Protein AF-A0A1H5VSS4-F1 (afdb_monomer)

Organism: NCBI:txid488547

Solvent-accessible surface area (backbone atoms only — not comparable to full-atom values): 10536 Å² total; per-residue (Å²): 137,83,80,82,80,78,79,75,77,74,76,87,72,76,97,72,87,88,86,85,86,68,86,91,67,53,83,64,52,56,73,74,47,41,93,78,50,57,71,86,47,68,52,37,47,69,73,76,48,92,78,77,90,88,73,77,79,95,58,93,60,88,39,72,57,21,48,51,52,27,67,78,65,74,40,58,43,78,84,71,66,41,71,45,57,58,42,69,40,88,89,76,71,46,73,40,52,74,83,65,55,88,90,60,80,89,82,86,86,56,91,88,46,67,93,76,89,81,96,69,94,79,56,81,56,30,52,55,30,34,64,18,53,71,82,68,46,82,52,62,95,82,66,82,42,52,65,50,65,80,62,76,103

Structure (mmCIF, N/CA/C/O backbone):
data_AF-A0A1H5VSS4-F1
#
_entry.id   AF-A0A1H5VSS4-F1
#
loop_
_atom_site.group_PDB
_atom_site.id
_atom_site.type_symbol
_atom_site.label_atom_id
_atom_site.label_alt_id
_atom_site.label_comp_id
_atom_site.label_asym_id
_atom_site.label_entity_id
_atom_site.label_seq_id
_atom_site.pdbx_PDB_ins_code
_atom_site.Cartn_x
_atom_site.Cartn_y
_atom_site.Cartn_z
_atom_site.occupancy
_atom_site.B_iso_or_equiv
_atom_site.auth_seq_id
_atom_site.auth_comp_id
_atom_site.auth_asym_id
_atom_site.auth_atom_id
_atom_site.pdbx_PDB_model_num
ATOM 1 N N . MET A 1 1 ? 51.605 -29.506 6.543 1.00 44.97 1 MET A N 1
ATOM 2 C CA . MET A 1 1 ? 51.384 -28.129 6.053 1.00 44.97 1 MET A CA 1
ATOM 3 C C . MET A 1 1 ? 50.020 -28.098 5.381 1.00 44.97 1 MET A C 1
ATOM 5 O O . MET A 1 1 ? 49.877 -28.716 4.337 1.00 44.97 1 MET A O 1
ATOM 9 N N . GLY A 1 2 ? 49.007 -27.515 6.028 1.00 51.78 2 GLY A N 1
ATOM 10 C CA . GLY A 1 2 ? 47.668 -27.356 5.449 1.00 51.78 2 GLY A CA 1
ATOM 11 C C . GLY A 1 2 ? 47.598 -26.047 4.669 1.00 51.78 2 GLY A C 1
ATOM 12 O O . GLY A 1 2 ? 48.057 -25.023 5.170 1.00 51.78 2 GLY A O 1
ATOM 13 N N . ALA A 1 3 ? 47.091 -26.089 3.438 1.00 52.94 3 ALA A N 1
ATOM 14 C CA . ALA A 1 3 ? 46.894 -24.893 2.627 1.00 52.94 3 ALA A CA 1
ATOM 15 C C . ALA A 1 3 ? 45.866 -23.955 3.293 1.00 52.94 3 ALA A C 1
ATOM 17 O O . ALA A 1 3 ? 44.899 -24.447 3.883 1.00 52.94 3 ALA A O 1
ATOM 18 N N . PRO A 1 4 ? 46.042 -22.625 3.212 1.00 55.03 4 PRO A N 1
ATOM 19 C CA . PRO A 1 4 ? 45.064 -21.694 3.748 1.00 55.03 4 PRO A CA 1
ATOM 20 C C . PRO A 1 4 ? 43.774 -21.781 2.925 1.00 55.03 4 PRO A C 1
ATOM 22 O O . PRO A 1 4 ? 43.796 -21.712 1.696 1.00 55.03 4 PRO A O 1
ATOM 25 N N . VAL A 1 5 ? 42.642 -21.931 3.610 1.00 56.62 5 VAL A N 1
ATOM 26 C CA . VAL A 1 5 ? 41.317 -21.745 3.013 1.00 56.62 5 VAL A CA 1
ATOM 27 C C . VAL A 1 5 ? 41.178 -20.255 2.712 1.00 56.62 5 VAL A C 1
ATOM 29 O O . VAL A 1 5 ? 41.175 -19.432 3.626 1.00 56.62 5 VAL A O 1
ATOM 32 N N . LEU A 1 6 ? 41.115 -19.899 1.429 1.00 56.16 6 LEU A N 1
ATOM 33 C CA . LEU A 1 6 ? 40.834 -18.531 1.006 1.00 56.16 6 LEU A CA 1
ATOM 34 C C . LEU A 1 6 ? 39.425 -18.162 1.484 1.00 56.16 6 LEU A C 1
ATOM 36 O O . LEU A 1 6 ? 38.441 -18.767 1.058 1.00 56.16 6 LEU A O 1
ATOM 40 N N . ALA A 1 7 ? 39.337 -17.182 2.383 1.00 54.41 7 ALA A N 1
ATOM 41 C CA . ALA A 1 7 ? 38.072 -16.581 2.770 1.00 54.41 7 ALA A CA 1
ATOM 42 C C . ALA A 1 7 ? 37.435 -15.962 1.520 1.00 54.41 7 ALA A C 1
ATOM 44 O O . ALA A 1 7 ? 37.993 -15.044 0.917 1.00 54.41 7 ALA A O 1
ATOM 45 N N . GLN A 1 8 ? 36.286 -16.491 1.104 1.00 55.75 8 GLN A N 1
ATOM 46 C CA . GLN A 1 8 ? 35.494 -15.877 0.047 1.00 55.75 8 GLN A CA 1
ATOM 47 C C . GLN A 1 8 ? 35.043 -14.504 0.549 1.00 55.75 8 GLN A C 1
ATOM 49 O O . GLN A 1 8 ? 34.460 -14.391 1.629 1.00 55.75 8 GLN A O 1
ATOM 54 N N . SER A 1 9 ? 35.344 -13.453 -0.212 1.00 59.56 9 SER A N 1
ATOM 55 C CA . SER A 1 9 ? 34.803 -12.122 0.041 1.00 59.56 9 SER A CA 1
ATOM 56 C C . SER A 1 9 ? 33.278 -12.217 0.042 1.00 59.56 9 SER A C 1
ATOM 58 O O . SER A 1 9 ? 32.697 -12.623 -0.968 1.00 59.56 9 SER A O 1
ATOM 60 N N . LEU A 1 10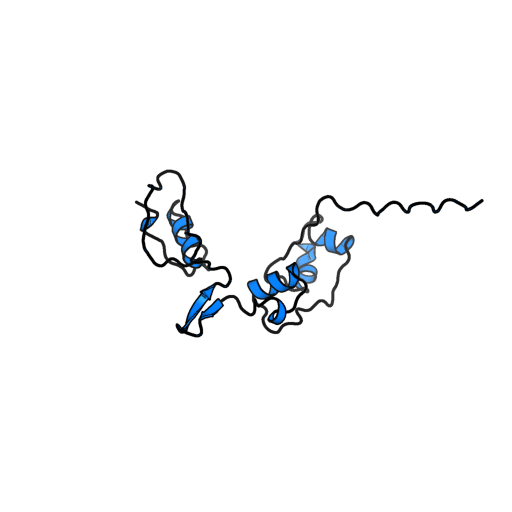 ? 32.637 -11.864 1.157 1.00 53.88 10 LEU A N 1
ATOM 61 C CA . LEU A 1 10 ? 31.181 -11.757 1.212 1.00 53.88 10 LEU A CA 1
ATOM 62 C C . LEU A 1 10 ? 30.717 -10.823 0.079 1.00 53.88 10 LEU A C 1
ATOM 64 O O . LEU A 1 10 ? 31.340 -9.772 -0.114 1.00 53.88 10 LEU A O 1
ATOM 68 N N . PRO A 1 11 ? 29.682 -11.193 -0.697 1.00 66.69 11 PRO A N 1
ATOM 69 C CA . PRO A 1 11 ? 29.179 -10.342 -1.766 1.00 66.69 11 PRO A CA 1
ATOM 70 C C . PRO A 1 11 ? 28.864 -8.948 -1.216 1.00 66.69 11 PRO A C 1
ATOM 72 O O . PRO A 1 11 ? 28.352 -8.799 -0.104 1.00 66.69 11 PRO A O 1
ATOM 75 N N . HIS A 1 12 ? 29.223 -7.925 -1.991 1.00 73.69 12 HIS A N 1
ATOM 76 C CA . HIS A 1 12 ? 28.996 -6.532 -1.625 1.00 73.69 12 HIS A CA 1
ATOM 77 C C . HIS A 1 12 ? 27.485 -6.328 -1.450 1.00 73.69 12 HIS A C 1
ATOM 79 O O . HIS A 1 12 ? 26.731 -6.426 -2.418 1.00 73.69 12 HIS A O 1
ATOM 85 N N . HIS A 1 13 ? 27.040 -6.109 -0.216 1.00 75.06 13 HIS A N 1
ATOM 86 C CA . HIS A 1 13 ? 25.629 -5.907 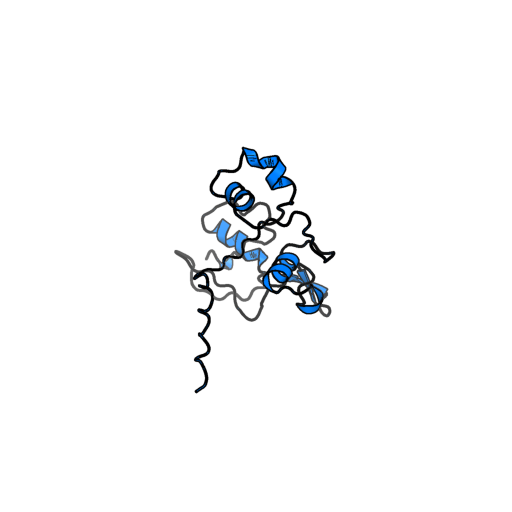0.088 1.00 75.06 13 HIS A CA 1
ATOM 87 C C . HIS A 1 13 ? 25.219 -4.483 -0.308 1.00 75.06 13 HIS A C 1
ATOM 89 O O . HIS A 1 13 ? 26.001 -3.541 -0.113 1.00 75.06 13 HIS A O 1
ATOM 95 N N . PRO A 1 14 ? 24.016 -4.295 -0.873 1.00 83.75 14 PRO A N 1
ATOM 96 C CA . PRO A 1 14 ? 23.484 -2.964 -1.108 1.00 83.75 14 PRO A CA 1
ATOM 97 C C . PRO A 1 14 ? 23.399 -2.183 0.207 1.00 83.75 14 PRO A C 1
ATOM 99 O O . PRO A 1 14 ? 23.167 -2.738 1.276 1.00 83.75 14 PRO A O 1
ATOM 102 N N . ARG A 1 15 ? 23.581 -0.862 0.133 1.00 87.81 15 ARG A N 1
ATOM 103 C CA . ARG A 1 15 ? 23.361 0.028 1.289 1.00 87.81 15 ARG A CA 1
ATOM 104 C C . ARG A 1 15 ? 21.882 0.376 1.495 1.00 87.81 15 ARG A C 1
ATOM 106 O O . ARG A 1 15 ? 21.551 1.011 2.489 1.00 87.81 15 ARG A O 1
ATOM 113 N N . LEU A 1 16 ? 21.031 0.035 0.528 1.00 85.62 16 LEU A N 1
ATOM 114 C CA . LEU A 1 16 ? 19.601 0.313 0.517 1.00 85.62 16 LEU A CA 1
ATOM 115 C C . LEU A 1 16 ? 18.895 -0.735 -0.347 1.00 85.62 16 LEU A C 1
ATOM 117 O O . LEU A 1 16 ? 19.222 -0.854 -1.528 1.00 85.62 16 LEU A O 1
ATOM 121 N N . ASP A 1 17 ? 17.896 -1.396 0.233 1.00 85.69 17 ASP A N 1
ATOM 122 C CA . ASP A 1 17 ? 17.034 -2.374 -0.432 1.00 85.69 17 ASP A CA 1
ATOM 123 C C . ASP A 1 17 ? 15.585 -1.850 -0.434 1.00 85.69 17 ASP A C 1
ATOM 125 O O . ASP A 1 17 ? 14.849 -2.069 0.529 1.00 85.69 17 ASP A O 1
ATOM 129 N N . PRO A 1 18 ? 15.172 -1.069 -1.453 1.00 86.88 18 PRO A N 1
ATOM 130 C CA . PRO A 1 18 ? 13.839 -0.480 -1.486 1.00 86.88 18 PRO A CA 1
ATOM 131 C C . PRO A 1 18 ? 12.787 -1.480 -1.991 1.00 86.88 18 PRO A C 1
ATOM 133 O O . PRO A 1 18 ? 12.893 -1.990 -3.107 1.00 86.88 18 PRO A O 1
ATOM 136 N N 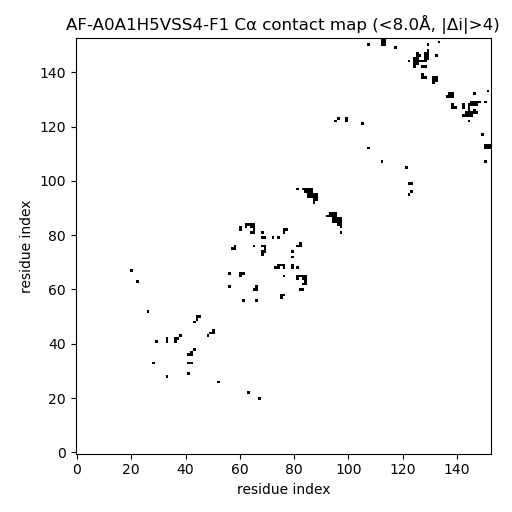. GLU A 1 19 ? 11.725 -1.683 -1.210 1.00 88.50 19 GLU A N 1
ATOM 137 C CA . GLU A 1 19 ? 10.491 -2.355 -1.640 1.00 88.50 19 GLU A CA 1
ATOM 138 C C . GLU A 1 19 ? 9.483 -1.300 -2.120 1.00 88.50 19 GLU A C 1
ATOM 140 O O . GLU A 1 19 ? 9.158 -0.359 -1.394 1.00 88.50 19 GLU A O 1
ATOM 145 N N . ILE A 1 20 ? 9.016 -1.417 -3.367 1.00 89.06 20 ILE A N 1
ATOM 146 C CA . ILE A 1 20 ? 8.064 -0.476 -3.973 1.00 89.06 20 ILE A CA 1
ATOM 147 C C . ILE A 1 20 ? 6.844 -1.253 -4.456 1.00 89.06 20 ILE A C 1
ATOM 149 O O . ILE A 1 20 ? 6.942 -2.045 -5.393 1.00 89.06 20 ILE A O 1
ATOM 153 N N . THR A 1 21 ? 5.685 -0.944 -3.878 1.00 85.31 21 THR A N 1
ATOM 154 C CA . THR A 1 21 ? 4.394 -1.530 -4.256 1.00 85.31 21 THR A CA 1
ATOM 155 C C . THR A 1 21 ? 3.493 -0.451 -4.846 1.00 85.31 21 THR A C 1
ATOM 157 O O . THR A 1 21 ? 3.230 0.573 -4.218 1.00 85.31 21 THR A O 1
ATOM 160 N N . ALA A 1 22 ? 3.027 -0.666 -6.078 1.00 87.19 22 ALA A N 1
ATOM 161 C CA . ALA A 1 22 ? 2.083 0.222 -6.751 1.00 87.19 22 ALA A CA 1
ATOM 162 C C . ALA A 1 22 ? 0.663 -0.356 -6.655 1.00 87.19 22 ALA A C 1
ATOM 164 O O . ALA A 1 22 ? 0.369 -1.388 -7.260 1.00 87.19 22 ALA A O 1
ATOM 165 N N . ASP A 1 23 ? -0.219 0.309 -5.904 1.00 84.94 23 ASP A N 1
ATOM 166 C CA . ASP A 1 23 ? -1.582 -0.184 -5.681 1.00 84.94 23 ASP A CA 1
ATOM 167 C C . ASP A 1 23 ? -2.388 -0.227 -6.993 1.00 84.94 23 ASP A C 1
ATOM 169 O O . ASP A 1 23 ? -2.369 0.705 -7.803 1.00 84.94 23 ASP A O 1
ATOM 173 N N . ARG A 1 24 ? -3.103 -1.338 -7.196 1.00 83.25 24 ARG A N 1
ATOM 174 C CA . ARG A 1 24 ? -3.920 -1.654 -8.380 1.00 83.25 24 ARG A CA 1
ATOM 175 C C . ARG A 1 24 ? -3.175 -1.656 -9.721 1.00 83.25 24 ARG A C 1
ATOM 177 O O . ARG A 1 24 ? -3.816 -1.559 -10.771 1.00 83.25 24 ARG A O 1
ATOM 184 N N . LEU A 1 25 ? -1.850 -1.815 -9.722 1.00 86.50 25 LEU A N 1
ATOM 185 C CA . LEU A 1 25 ? -1.077 -1.967 -10.953 1.00 86.50 25 LEU A CA 1
ATOM 186 C C . LEU A 1 25 ? -1.145 -3.412 -11.463 1.00 86.50 25 LEU A C 1
ATOM 188 O O . LEU A 1 25 ? -0.459 -4.300 -10.965 1.00 86.50 25 LEU A O 1
ATOM 192 N N . ARG A 1 26 ? -1.961 -3.657 -12.490 1.00 87.00 26 ARG A N 1
ATOM 193 C CA . ARG A 1 26 ? -2.013 -4.973 -13.142 1.00 87.00 26 ARG A CA 1
ATOM 194 C C . ARG A 1 26 ? -0.792 -5.198 -14.036 1.00 87.00 26 ARG A C 1
ATOM 196 O O . ARG A 1 26 ? -0.332 -4.270 -14.701 1.00 87.00 26 ARG A O 1
ATOM 203 N N . GLY A 1 27 ? -0.336 -6.449 -14.129 1.00 81.69 27 GLY A N 1
ATOM 204 C CA . GLY A 1 27 ? 0.851 -6.819 -14.913 1.00 81.69 27 GLY A CA 1
ATOM 205 C C . GLY A 1 27 ? 0.789 -6.430 -16.397 1.00 81.69 27 GLY A C 1
ATOM 206 O O . GLY A 1 27 ? 1.808 -6.077 -16.984 1.00 81.69 27 GLY A O 1
ATOM 207 N N . ASP A 1 28 ? -0.403 -6.397 -17.004 1.00 85.56 28 ASP A N 1
ATOM 208 C CA . ASP A 1 28 ? -0.578 -6.000 -18.406 1.00 85.56 28 ASP A CA 1
ATOM 209 C C . ASP A 1 28 ? -0.462 -4.485 -18.643 1.00 85.56 28 ASP A C 1
ATOM 211 O O . ASP A 1 28 ? -0.175 -4.054 -19.761 1.00 85.56 28 ASP A O 1
ATOM 215 N N . MET A 1 29 ? -0.649 -3.656 -17.610 1.00 88.44 29 MET A N 1
ATOM 216 C CA . MET A 1 29 ? -0.659 -2.196 -17.755 1.00 88.44 29 MET A CA 1
ATOM 217 C C . MET A 1 29 ? 0.704 -1.641 -18.171 1.00 88.44 29 MET A C 1
ATOM 219 O O . MET A 1 29 ? 0.758 -0.712 -18.976 1.00 88.44 29 MET A O 1
ATOM 223 N N . ILE A 1 30 ? 1.800 -2.217 -17.673 1.00 86.94 30 ILE A N 1
ATOM 224 C CA . ILE A 1 30 ? 3.155 -1.762 -18.016 1.00 86.94 30 ILE A CA 1
ATOM 225 C C . ILE A 1 30 ? 3.430 -2.001 -19.503 1.00 86.94 30 ILE A C 1
ATOM 227 O O . ILE A 1 30 ? 3.914 -1.105 -20.187 1.00 86.94 30 ILE A O 1
ATOM 231 N N . ALA A 1 31 ? 3.065 -3.176 -20.023 1.00 84.56 31 ALA A N 1
ATOM 232 C CA . ALA A 1 31 ? 3.221 -3.485 -21.442 1.00 84.56 31 ALA A CA 1
ATOM 233 C C . ALA A 1 31 ? 2.289 -2.626 -22.313 1.00 84.56 31 ALA A C 1
ATOM 235 O O . ALA A 1 31 ? 2.700 -2.113 -23.349 1.00 84.56 31 ALA A O 1
ATOM 236 N N . ARG A 1 32 ? 1.043 -2.419 -21.871 1.00 86.81 32 ARG A N 1
ATOM 237 C CA . ARG A 1 32 ? 0.027 -1.667 -22.619 1.00 86.81 32 ARG A CA 1
ATOM 238 C C . ARG A 1 32 ? 0.317 -0.170 -22.722 1.00 86.81 32 ARG A C 1
ATOM 240 O O . ARG A 1 32 ? -0.025 0.445 -23.727 1.00 86.81 32 ARG A O 1
ATOM 247 N N . TYR A 1 33 ? 0.886 0.427 -21.678 1.00 87.19 33 TYR A N 1
ATOM 248 C CA . TYR A 1 33 ? 1.142 1.869 -21.605 1.00 87.19 33 TYR A CA 1
ATOM 249 C C . TYR A 1 33 ? 2.633 2.220 -21.666 1.00 87.19 33 TYR A C 1
ATOM 251 O O . TYR A 1 33 ? 2.984 3.380 -21.460 1.00 87.19 33 TYR A O 1
ATOM 259 N N . GLY A 1 34 ? 3.495 1.245 -21.973 1.00 81.81 34 GLY A N 1
ATOM 260 C CA . GLY A 1 34 ? 4.953 1.363 -21.914 1.00 81.81 34 GLY A CA 1
ATOM 261 C C . GLY A 1 34 ? 5.528 2.527 -22.717 1.00 81.81 34 GLY A C 1
ATOM 262 O O . GLY A 1 34 ? 6.393 3.229 -22.211 1.00 81.81 34 GLY A O 1
ATOM 263 N N . GLU A 1 35 ? 4.985 2.813 -23.904 1.00 83.75 35 GLU A N 1
ATOM 264 C CA . GLU A 1 35 ? 5.422 3.940 -24.751 1.00 83.75 35 GLU A CA 1
ATOM 265 C C . GLU A 1 35 ? 5.219 5.317 -24.097 1.00 83.75 35 GLU A C 1
ATOM 267 O O . GLU A 1 35 ? 5.847 6.299 -24.485 1.00 83.75 35 GLU A O 1
ATOM 272 N N . ARG A 1 36 ? 4.335 5.408 -23.096 1.00 85.75 36 ARG A N 1
ATOM 273 C CA . ARG A 1 36 ? 4.075 6.638 -22.334 1.00 85.75 36 ARG A CA 1
ATOM 274 C C . ARG A 1 36 ? 4.915 6.727 -21.059 1.00 85.75 36 ARG A C 1
ATOM 276 O O . ARG A 1 36 ? 4.832 7.733 -20.356 1.00 85.75 36 ARG A O 1
ATOM 283 N N . LEU A 1 37 ? 5.677 5.684 -20.726 1.00 84.75 37 LEU A N 1
ATOM 284 C CA . LEU A 1 37 ? 6.537 5.635 -19.548 1.00 84.75 37 LEU A CA 1
ATOM 285 C C . LEU A 1 37 ? 7.942 6.105 -19.936 1.00 84.75 37 LEU A C 1
ATOM 287 O O . LEU A 1 37 ? 8.503 5.669 -20.934 1.00 84.75 37 LEU A O 1
ATOM 291 N N . GLY A 1 38 ? 8.524 7.005 -19.142 1.00 85.38 38 GLY A N 1
ATOM 292 C CA . GLY A 1 38 ? 9.889 7.476 -19.383 1.00 85.38 38 GLY A CA 1
ATOM 293 C C . GLY A 1 38 ? 10.944 6.383 -19.164 1.00 85.38 38 GLY A C 1
ATOM 294 O O . GLY A 1 38 ? 10.762 5.476 -18.348 1.00 85.38 38 GLY A O 1
ATOM 295 N N . GLU A 1 39 ? 12.095 6.532 -19.824 1.00 88.75 39 GLU A N 1
ATOM 296 C CA . GLU A 1 39 ? 13.220 5.579 -19.792 1.00 88.75 39 GLU A CA 1
ATOM 297 C C . GLU A 1 39 ? 13.767 5.296 -18.379 1.00 88.75 39 GLU A C 1
ATOM 299 O O . GLU A 1 39 ? 14.333 4.238 -18.135 1.00 88.75 39 GLU A O 1
ATOM 304 N N . GLY A 1 40 ? 13.601 6.220 -17.424 1.00 89.56 40 GLY A N 1
ATOM 305 C CA . GLY A 1 40 ? 14.185 6.113 -16.080 1.00 89.56 40 GLY A CA 1
ATOM 306 C C . GLY A 1 40 ? 13.399 5.277 -15.060 1.00 89.56 40 GLY A C 1
ATOM 307 O O . GLY A 1 40 ? 13.935 5.005 -13.987 1.00 89.56 40 GLY A O 1
ATOM 308 N N . GLY A 1 41 ? 12.152 4.898 -15.360 1.00 88.88 41 GLY A N 1
ATOM 309 C CA . GLY A 1 41 ? 11.234 4.245 -14.414 1.00 88.88 41 GLY A CA 1
ATOM 310 C C . GLY A 1 41 ? 11.010 2.761 -14.711 1.00 88.88 41 GLY A C 1
ATOM 311 O O . GLY A 1 41 ? 11.957 1.977 -14.781 1.00 88.88 41 GLY A O 1
ATOM 312 N N . PHE A 1 42 ? 9.746 2.374 -14.921 1.00 89.81 42 PHE A N 1
ATOM 313 C CA . PHE A 1 42 ? 9.379 0.999 -15.279 1.00 89.81 42 PHE A CA 1
ATOM 314 C C . PHE A 1 42 ? 10.138 0.490 -16.510 1.00 89.81 42 PHE A C 1
ATOM 316 O O . PHE A 1 42 ? 10.584 -0.648 -16.496 1.00 89.81 42 PHE A O 1
ATOM 323 N N . ALA A 1 43 ? 10.361 1.323 -17.534 1.00 88.06 43 ALA A N 1
ATOM 324 C CA . ALA A 1 43 ? 11.113 0.931 -18.730 1.00 88.06 43 ALA A CA 1
ATOM 325 C C . ALA A 1 43 ? 12.527 0.421 -18.393 1.00 88.06 43 ALA A C 1
ATOM 327 O O . ALA A 1 43 ? 12.941 -0.640 -18.864 1.00 88.06 43 ALA A O 1
ATOM 328 N N . ARG A 1 44 ? 13.240 1.114 -17.495 1.00 91.31 44 ARG A N 1
ATOM 329 C CA . ARG A 1 44 ? 14.534 0.661 -16.972 1.00 91.31 44 ARG A CA 1
ATOM 330 C C . ARG A 1 44 ? 14.409 -0.667 -16.236 1.00 91.31 44 ARG A C 1
ATOM 332 O O . ARG A 1 44 ? 15.178 -1.578 -16.527 1.00 91.31 44 ARG A O 1
ATOM 339 N N . LEU A 1 45 ? 13.448 -0.791 -15.317 1.00 91.06 45 LEU A N 1
ATOM 340 C CA . LEU A 1 45 ? 13.227 -2.032 -14.561 1.00 91.06 45 LEU A CA 1
ATOM 341 C C . LEU A 1 45 ? 12.941 -3.220 -15.491 1.00 91.06 45 LEU A C 1
ATOM 343 O O . LEU A 1 45 ? 13.494 -4.294 -15.287 1.00 91.06 45 LEU A O 1
ATOM 347 N N . MET A 1 46 ? 12.162 -3.007 -16.552 1.00 88.56 46 MET A N 1
ATOM 348 C CA . MET A 1 46 ? 11.839 -4.040 -17.539 1.00 88.56 46 MET A CA 1
ATOM 349 C C . MET A 1 46 ? 13.038 -4.436 -18.411 1.00 88.56 46 MET A C 1
ATOM 351 O O . MET A 1 46 ? 13.130 -5.581 -18.840 1.00 88.56 46 MET A O 1
ATOM 355 N N . LYS A 1 47 ? 13.958 -3.502 -18.684 1.00 89.81 47 LYS A N 1
ATOM 356 C CA . LYS A 1 47 ? 15.130 -3.731 -19.543 1.00 89.81 47 LYS A CA 1
ATOM 357 C C . LYS A 1 47 ? 16.328 -4.316 -18.795 1.00 89.81 47 LYS A C 1
ATOM 359 O O . LYS A 1 47 ? 17.098 -5.068 -19.385 1.00 89.81 47 LYS A O 1
ATOM 364 N N . THR A 1 48 ? 16.530 -3.926 -17.537 1.00 93.19 48 THR A N 1
ATOM 365 C CA . THR A 1 48 ? 17.744 -4.263 -16.771 1.00 93.19 48 THR A CA 1
ATOM 366 C C . THR A 1 48 ? 17.479 -5.086 -15.514 1.00 93.19 48 THR A C 1
ATOM 368 O O . THR A 1 48 ? 18.433 -5.471 -14.845 1.00 93.19 48 THR A O 1
ATOM 371 N N . GLY A 1 49 ? 16.216 -5.296 -15.141 1.00 89.31 49 GLY A N 1
ATOM 372 C CA . GLY A 1 49 ? 15.825 -6.048 -13.951 1.00 89.31 49 GLY A CA 1
ATOM 373 C C . GLY A 1 49 ? 15.444 -7.497 -14.247 1.00 89.31 49 GLY A C 1
ATOM 374 O O . GLY A 1 49 ? 15.300 -7.910 -15.397 1.00 89.31 49 GLY A O 1
ATOM 375 N N . ALA A 1 50 ? 15.249 -8.269 -13.179 1.00 90.44 50 ALA A N 1
ATOM 376 C CA . ALA A 1 50 ? 14.586 -9.564 -13.253 1.00 90.44 50 ALA A CA 1
ATOM 377 C C . ALA A 1 50 ? 13.067 -9.348 -13.198 1.00 90.44 50 ALA A C 1
ATOM 379 O O . ALA A 1 50 ? 12.554 -8.803 -12.221 1.00 90.44 50 ALA A O 1
ATOM 380 N N . VAL A 1 51 ? 12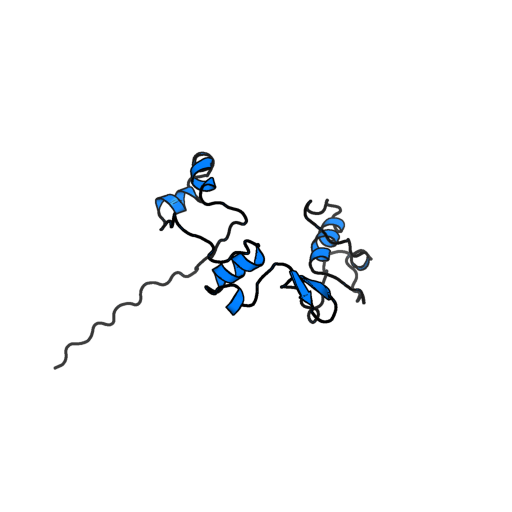.356 -9.758 -14.250 1.00 90.06 51 VAL A N 1
ATOM 381 C CA . VAL A 1 51 ? 10.909 -9.547 -14.382 1.00 90.06 51 VAL A CA 1
ATOM 382 C C . VAL A 1 51 ? 10.183 -10.883 -14.329 1.00 90.06 51 VAL A C 1
ATOM 384 O O . VAL A 1 51 ? 10.386 -11.750 -15.178 1.00 90.06 51 VAL A O 1
ATOM 387 N N . PHE A 1 52 ? 9.288 -11.026 -13.357 1.00 87.88 52 PHE A N 1
ATOM 388 C CA . PHE A 1 52 ? 8.420 -12.189 -13.222 1.00 87.88 52 PHE A CA 1
ATOM 389 C C . PHE A 1 52 ? 7.061 -11.873 -13.852 1.00 87.88 52 PHE A C 1
ATOM 391 O O . PHE A 1 52 ? 6.270 -11.117 -13.300 1.00 87.88 52 PHE A O 1
ATOM 398 N N . VAL A 1 53 ? 6.798 -12.433 -15.034 1.00 86.50 53 VAL A N 1
ATOM 399 C CA . VAL A 1 53 ? 5.569 -12.167 -15.813 1.00 86.50 53 VAL A CA 1
ATOM 400 C C . VAL A 1 53 ? 4.383 -13.056 -15.429 1.00 86.50 53 VAL A C 1
ATOM 402 O O . VAL A 1 53 ? 3.265 -12.813 -15.869 1.00 86.50 53 VAL A O 1
ATOM 405 N N . ASN A 1 54 ? 4.626 -14.081 -14.612 1.00 87.38 54 ASN A N 1
ATOM 406 C CA . ASN A 1 54 ? 3.618 -15.001 -14.093 1.00 87.38 54 ASN A CA 1
ATOM 407 C C . ASN A 1 54 ? 3.685 -15.021 -12.562 1.00 87.38 54 ASN A C 1
ATOM 409 O O . ASN A 1 54 ? 4.031 -16.036 -11.961 1.00 87.38 54 ASN A O 1
ATOM 413 N N . ALA A 1 55 ? 3.468 -13.852 -11.964 1.00 84.19 55 ALA A N 1
ATOM 414 C CA . ALA A 1 55 ? 3.379 -13.675 -10.523 1.00 84.19 55 ALA A CA 1
ATOM 415 C C . ALA A 1 55 ? 1.913 -13.459 -10.132 1.00 84.19 55 ALA A C 1
ATOM 417 O O . ALA A 1 55 ? 1.215 -12.653 -10.753 1.00 84.19 55 ALA A O 1
ATOM 418 N N . ASP A 1 56 ? 1.459 -14.170 -9.106 1.00 85.06 56 ASP A N 1
ATOM 419 C CA . ASP A 1 56 ? 0.090 -14.128 -8.606 1.00 85.06 56 ASP A CA 1
ATOM 420 C C . ASP A 1 56 ? 0.051 -13.930 -7.086 1.00 85.06 56 ASP A C 1
ATOM 422 O O . ASP A 1 56 ? 0.924 -14.391 -6.348 1.00 85.06 56 ASP A O 1
ATOM 426 N N . HIS A 1 57 ? -0.990 -13.240 -6.614 1.00 80.75 57 HIS A N 1
ATOM 427 C CA . HIS A 1 57 ? -1.359 -13.290 -5.206 1.00 80.75 57 HIS A CA 1
ATOM 428 C C . HIS A 1 57 ? -2.052 -14.627 -4.952 1.00 80.75 57 HIS A C 1
ATOM 430 O O . HIS A 1 57 ? -3.145 -14.878 -5.457 1.00 80.75 57 HIS A O 1
ATOM 436 N N . ARG A 1 58 ? -1.423 -15.477 -4.138 1.00 76.06 58 ARG A N 1
ATOM 437 C CA . ARG A 1 58 ? -1.929 -16.822 -3.819 1.00 76.06 58 ARG A CA 1
ATOM 438 C C . ARG A 1 58 ? -3.140 -16.818 -2.882 1.00 76.06 58 ARG A C 1
ATOM 440 O O . ARG A 1 58 ? -3.726 -17.869 -2.627 1.00 76.06 58 ARG A O 1
ATOM 447 N N . HIS A 1 59 ? -3.517 -15.651 -2.366 1.00 74.25 59 HIS A N 1
ATOM 448 C CA . HIS A 1 59 ? -4.656 -15.459 -1.481 1.00 74.25 59 HIS A CA 1
ATOM 449 C C . HIS A 1 59 ? -5.871 -14.895 -2.230 1.00 74.25 59 HIS A C 1
ATOM 451 O O . HIS A 1 59 ? -5.746 -14.086 -3.144 1.00 74.25 59 HIS A O 1
ATOM 457 N N . ALA A 1 60 ? -7.076 -15.264 -1.792 1.00 71.06 60 ALA A N 1
ATOM 458 C CA . ALA A 1 60 ? -8.318 -14.804 -2.419 1.00 71.06 60 ALA A CA 1
ATOM 459 C C . ALA A 1 60 ? -8.603 -13.302 -2.204 1.00 71.06 60 ALA A C 1
ATOM 461 O O . ALA A 1 60 ? -9.260 -12.669 -3.031 1.00 71.06 60 ALA A O 1
ATOM 462 N N . ASN A 1 61 ? -8.109 -12.724 -1.103 1.00 66.44 61 ASN A N 1
ATOM 463 C CA . ASN A 1 61 ? -8.430 -11.352 -0.708 1.00 66.44 61 ASN A CA 1
ATOM 464 C C . ASN A 1 61 ? -7.414 -10.359 -1.275 1.00 66.44 61 ASN A C 1
ATOM 466 O O . ASN A 1 61 ? -6.383 -10.100 -0.665 1.00 66.44 61 ASN A O 1
ATOM 470 N N . ASN A 1 62 ? -7.730 -9.757 -2.419 1.00 68.88 62 ASN A N 1
ATOM 471 C CA . ASN A 1 62 ? -6.889 -8.739 -3.066 1.00 68.88 62 ASN A CA 1
ATOM 472 C C . ASN A 1 62 ? -7.103 -7.334 -2.484 1.00 68.88 62 ASN A C 1
ATOM 474 O O . ASN A 1 62 ? -7.183 -6.342 -3.209 1.00 68.88 62 ASN A O 1
ATOM 478 N N . GLU A 1 63 ? -7.246 -7.256 -1.166 1.00 77.25 63 GLU A N 1
ATOM 479 C CA . GLU A 1 63 ? -7.348 -5.987 -0.461 1.00 77.25 63 GLU A CA 1
ATOM 480 C C . GLU A 1 63 ? -5.958 -5.405 -0.195 1.00 77.25 63 GLU A C 1
ATOM 482 O O . GLU A 1 63 ? -4.998 -6.137 0.052 1.00 77.25 63 GLU A O 1
ATOM 487 N N . THR A 1 64 ? -5.861 -4.073 -0.226 1.00 76.00 64 THR A N 1
ATOM 488 C CA . THR A 1 64 ? -4.596 -3.338 -0.113 1.00 76.00 64 THR A CA 1
ATOM 489 C C . THR A 1 64 ? -3.782 -3.778 1.104 1.00 76.00 64 THR A C 1
ATOM 491 O O . THR A 1 64 ? -2.609 -4.107 0.956 1.00 76.00 64 THR A O 1
ATOM 494 N N . PHE A 1 65 ? -4.375 -3.825 2.300 1.00 77.38 65 PHE A N 1
ATOM 495 C CA . PHE A 1 65 ? -3.625 -4.121 3.522 1.00 77.38 65 PHE A CA 1
ATOM 496 C C . PHE A 1 65 ? -3.121 -5.571 3.576 1.00 77.38 65 PHE A C 1
ATOM 498 O O . PHE A 1 65 ? -1.990 -5.821 3.987 1.00 77.38 65 PHE A O 1
ATOM 505 N N . VAL A 1 66 ? -3.937 -6.510 3.093 1.00 80.88 66 VAL A N 1
ATOM 506 C CA . VAL A 1 66 ? -3.599 -7.937 3.005 1.00 80.88 66 VAL A CA 1
ATOM 507 C C . VAL A 1 66 ? -2.404 -8.139 2.075 1.00 80.88 66 VAL A C 1
ATOM 509 O O . VAL A 1 66 ? -1.407 -8.731 2.477 1.00 80.88 66 VAL A O 1
ATOM 512 N N . GLY A 1 67 ? -2.463 -7.563 0.869 1.00 80.94 67 GLY A N 1
ATOM 513 C CA . GLY A 1 67 ? -1.394 -7.683 -0.121 1.00 80.94 67 GLY A CA 1
ATOM 514 C C . GLY A 1 67 ? -0.067 -7.076 0.342 1.00 80.94 67 GLY A C 1
ATOM 515 O O . GLY A 1 67 ? 0.976 -7.697 0.156 1.00 80.94 67 GLY A O 1
ATOM 516 N N . HIS A 1 68 ? -0.091 -5.905 0.992 1.00 84.69 68 HIS A N 1
ATOM 517 C CA . HIS A 1 68 ? 1.127 -5.293 1.539 1.00 84.69 68 HIS A CA 1
ATOM 518 C C . HIS A 1 68 ? 1.737 -6.144 2.659 1.00 84.69 68 HIS A C 1
ATOM 520 O O . HIS A 1 68 ? 2.939 -6.390 2.647 1.00 84.69 68 HIS A O 1
ATOM 526 N N . ALA A 1 69 ? 0.921 -6.644 3.594 1.00 81.75 69 ALA A N 1
ATOM 527 C CA . ALA A 1 69 ? 1.411 -7.511 4.661 1.00 81.75 69 ALA A CA 1
ATOM 528 C C . ALA A 1 69 ? 2.034 -8.802 4.104 1.00 81.75 69 ALA A C 1
ATOM 530 O O . ALA A 1 69 ? 3.112 -9.198 4.546 1.00 81.75 69 ALA A O 1
ATOM 531 N N . THR A 1 70 ? 1.412 -9.428 3.101 1.00 82.81 70 THR A N 1
ATOM 532 C CA . THR A 1 70 ? 1.956 -10.622 2.441 1.00 82.81 70 THR A CA 1
ATOM 533 C C . THR A 1 70 ? 3.284 -10.335 1.732 1.00 82.81 70 THR A C 1
ATOM 535 O O . THR A 1 70 ? 4.223 -11.113 1.885 1.00 82.81 70 THR A O 1
ATOM 538 N N . LEU A 1 71 ? 3.404 -9.216 1.006 1.00 84.25 71 LEU A N 1
ATOM 539 C CA . LEU A 1 71 ? 4.646 -8.838 0.317 1.00 84.25 71 LEU A CA 1
ATOM 540 C C . LEU A 1 71 ? 5.798 -8.592 1.297 1.00 84.25 71 LEU A C 1
ATOM 542 O O . LEU A 1 71 ? 6.871 -9.165 1.126 1.00 84.25 71 LEU A O 1
ATOM 546 N N . SER A 1 72 ? 5.553 -7.820 2.355 1.00 84.81 72 SER A N 1
ATOM 547 C CA . SER A 1 72 ? 6.614 -7.421 3.284 1.00 84.81 72 SER A CA 1
ATOM 548 C C . SER A 1 72 ? 6.980 -8.503 4.309 1.00 84.81 72 SER A C 1
ATOM 550 O O . SER A 1 72 ? 8.062 -8.457 4.889 1.00 84.81 72 SER A O 1
ATOM 552 N N . THR A 1 73 ? 6.101 -9.483 4.564 1.00 81.12 73 THR A N 1
ATOM 553 C CA . THR A 1 73 ? 6.383 -10.592 5.504 1.00 81.12 73 THR A CA 1
ATOM 554 C C . THR A 1 73 ? 6.748 -11.906 4.817 1.00 81.12 73 THR A C 1
ATOM 556 O O . THR A 1 73 ? 7.334 -12.781 5.453 1.00 81.12 73 THR A O 1
ATOM 559 N N . GLY A 1 74 ? 6.382 -12.081 3.544 1.00 82.19 74 GLY A N 1
ATOM 560 C CA . GLY A 1 74 ? 6.502 -13.352 2.827 1.00 82.19 74 GLY A CA 1
ATOM 561 C C . GLY A 1 74 ? 5.553 -14.452 3.324 1.00 82.19 74 GLY A C 1
ATOM 562 O O . GLY A 1 74 ? 5.712 -15.609 2.935 1.00 82.19 74 GLY A O 1
ATOM 563 N N . ALA A 1 75 ? 4.590 -14.123 4.190 1.00 74.56 75 ALA A N 1
ATOM 564 C CA . ALA A 1 75 ? 3.633 -15.069 4.751 1.00 74.56 75 ALA A CA 1
ATOM 565 C C . ALA A 1 75 ? 2.239 -14.904 4.122 1.00 74.56 75 ALA A C 1
ATOM 567 O O . ALA A 1 75 ? 1.854 -13.808 3.726 1.00 74.56 75 ALA A O 1
ATOM 568 N N . ASP A 1 76 ? 1.458 -15.986 4.065 1.00 79.69 76 ASP A N 1
ATOM 569 C CA . ASP A 1 76 ? 0.047 -15.912 3.668 1.00 79.69 76 ASP A CA 1
ATOM 570 C C . ASP A 1 76 ? -0.803 -15.184 4.738 1.00 79.69 76 ASP A C 1
ATOM 572 O O . ASP A 1 76 ? -0.408 -15.126 5.912 1.00 79.69 76 ASP A O 1
ATOM 576 N N . PRO A 1 77 ? -2.019 -14.709 4.391 1.00 80.62 77 PRO A N 1
ATOM 577 C CA . PRO A 1 77 ? -2.878 -13.963 5.313 1.00 80.62 77 PRO A CA 1
ATOM 578 C C . PRO A 1 77 ? -3.201 -14.653 6.634 1.00 80.62 77 PRO A C 1
ATOM 580 O O . PRO A 1 77 ? -3.312 -13.991 7.665 1.00 80.62 77 PRO A O 1
ATOM 583 N N . ALA A 1 78 ? -3.349 -15.978 6.620 1.00 77.50 78 ALA A N 1
ATOM 584 C CA . ALA A 1 78 ? -3.672 -16.739 7.822 1.00 77.50 78 ALA A CA 1
ATOM 585 C C . ALA A 1 78 ? -2.532 -16.694 8.866 1.00 77.50 78 ALA A C 1
ATOM 587 O O . ALA A 1 78 ? -2.811 -16.329 10.008 1.00 77.50 78 ALA A O 1
ATOM 588 N N . PRO A 1 79 ? -1.264 -16.991 8.513 1.00 76.31 79 PRO A N 1
ATOM 589 C CA . PRO A 1 79 ? -0.132 -16.839 9.429 1.00 76.31 79 PRO A CA 1
ATOM 590 C C . PRO A 1 79 ? 0.100 -15.428 9.991 1.00 76.31 79 PRO A C 1
ATOM 592 O O . PRO A 1 79 ? 0.354 -15.305 11.186 1.00 76.31 79 PRO A O 1
ATOM 595 N N . HIS A 1 80 ? 0.032 -14.369 9.172 1.00 78.81 80 HIS A N 1
ATOM 596 C CA . HIS A 1 80 ? 0.307 -13.001 9.647 1.00 78.81 80 HIS A CA 1
ATOM 597 C C . HIS A 1 80 ? -0.931 -12.272 10.199 1.00 78.81 80 HIS A C 1
ATOM 599 O O . HIS A 1 80 ? -0.825 -11.141 10.666 1.00 78.81 80 HIS A O 1
ATOM 605 N N . GLY A 1 81 ? -2.115 -12.889 10.136 1.00 77.75 81 GLY A N 1
ATOM 606 C CA . GLY A 1 81 ? -3.348 -12.403 10.766 1.00 77.75 81 GLY A CA 1
ATOM 607 C C . GLY A 1 81 ? -4.042 -11.226 10.071 1.00 77.75 81 GLY A C 1
ATOM 608 O O . GLY A 1 81 ? -5.118 -10.815 10.506 1.00 77.75 81 GLY A O 1
ATOM 609 N N . MET A 1 82 ? -3.483 -10.709 8.972 1.00 79.75 82 MET A N 1
ATOM 610 C CA . MET A 1 82 ? -4.047 -9.570 8.235 1.00 79.75 82 MET A CA 1
ATOM 611 C C . MET A 1 82 ? -4.880 -10.086 7.068 1.00 79.75 82 MET A C 1
ATOM 613 O O . MET A 1 82 ? -4.391 -10.232 5.954 1.00 79.75 82 MET A O 1
ATOM 617 N N . VAL A 1 83 ? -6.139 -10.417 7.351 1.00 80.94 83 VAL A N 1
ATOM 618 C CA . VAL A 1 83 ? -7.038 -11.115 6.412 1.00 80.94 83 VAL A CA 1
ATOM 619 C C . VAL A 1 83 ? -8.024 -10.199 5.680 1.00 80.94 83 VAL A C 1
ATOM 621 O O . VAL A 1 83 ? -8.730 -10.663 4.789 1.00 80.94 83 VAL A O 1
ATOM 624 N N . ALA A 1 84 ? -8.074 -8.916 6.040 1.00 76.62 84 ALA A N 1
ATOM 625 C CA . ALA A 1 84 ? -8.925 -7.891 5.431 1.00 76.62 84 ALA A CA 1
ATOM 626 C C . ALA A 1 84 ? -8.338 -6.484 5.686 1.00 76.62 84 ALA A C 1
ATOM 628 O O . ALA A 1 84 ? -7.286 -6.347 6.304 1.00 76.62 84 ALA A O 1
ATOM 629 N N . ASN A 1 85 ? -9.014 -5.426 5.252 1.00 72.31 85 ASN A N 1
ATOM 630 C CA . ASN A 1 85 ? -8.743 -4.025 5.583 1.00 72.31 85 ASN A CA 1
ATOM 631 C C . ASN A 1 85 ? -9.448 -3.612 6.883 1.00 72.31 85 ASN A C 1
ATOM 633 O O . ASN A 1 85 ? -8.946 -2.768 7.632 1.00 72.31 85 ASN A O 1
ATOM 637 N N . LEU A 1 86 ? -10.613 -4.215 7.130 1.00 73.06 86 LEU A N 1
ATOM 638 C CA . LEU A 1 86 ? -11.433 -4.028 8.318 1.00 73.06 86 LEU A CA 1
ATOM 639 C C . LEU A 1 86 ? -11.492 -5.336 9.102 1.00 73.06 86 LEU A C 1
ATOM 641 O O . LEU A 1 86 ? -11.759 -6.401 8.546 1.00 73.06 86 LEU A O 1
ATOM 645 N N . ARG A 1 87 ? -11.290 -5.251 10.410 1.00 69.38 87 ARG A N 1
ATOM 646 C CA . ARG A 1 87 ? -11.503 -6.337 11.358 1.00 69.38 87 ARG A CA 1
ATOM 647 C C . ARG A 1 87 ? -12.816 -6.104 12.078 1.00 69.38 87 ARG A C 1
ATOM 649 O O . ARG A 1 87 ? -13.043 -5.030 12.623 1.00 69.38 87 ARG A O 1
ATOM 656 N N . CYS A 1 88 ? -13.668 -7.120 12.103 1.00 72.38 88 CYS A N 1
ATOM 657 C CA . CYS A 1 88 ? -14.852 -7.105 12.948 1.00 72.38 88 CYS A CA 1
ATOM 658 C C . CYS A 1 88 ? -14.478 -7.614 14.345 1.00 72.38 88 CYS A C 1
ATOM 660 O O . CYS A 1 88 ? -13.886 -8.689 14.481 1.00 72.38 88 CYS A O 1
ATOM 662 N N . ASP A 1 89 ? -14.813 -6.854 15.381 1.00 69.50 89 ASP A N 1
ATOM 663 C CA . ASP A 1 89 ? -14.744 -7.328 16.755 1.00 69.50 89 ASP A CA 1
ATOM 664 C C . ASP A 1 89 ? -15.925 -8.273 17.018 1.00 69.50 89 ASP A C 1
ATOM 666 O O . ASP A 1 89 ? -17.090 -7.885 16.947 1.00 69.50 89 ASP A O 1
ATOM 670 N N . ALA A 1 90 ? -15.627 -9.533 17.336 1.00 69.50 90 ALA A N 1
ATOM 671 C CA . ALA A 1 90 ? -16.646 -10.566 17.513 1.00 69.50 90 ALA A CA 1
ATOM 672 C C . ALA A 1 90 ? -17.584 -10.326 18.713 1.00 69.50 90 ALA A C 1
ATOM 674 O O . ALA A 1 90 ? -18.661 -10.915 18.765 1.00 69.50 90 ALA A O 1
ATOM 675 N N . LYS A 1 91 ? -17.188 -9.501 19.690 1.00 72.56 91 LYS A N 1
ATOM 676 C CA . LYS A 1 91 ? -17.984 -9.200 20.888 1.00 72.56 91 LYS A CA 1
ATOM 677 C C . LYS A 1 91 ? -18.897 -8.001 20.675 1.00 72.56 91 LYS A C 1
ATOM 679 O O . LYS A 1 91 ? -20.006 -7.987 21.198 1.00 72.56 91 LYS A O 1
ATOM 684 N N . THR A 1 92 ? -18.428 -6.991 19.949 1.00 75.06 92 THR A N 1
ATOM 685 C CA . THR A 1 92 ? -19.164 -5.731 19.764 1.00 75.06 92 THR A CA 1
ATOM 686 C C . THR A 1 92 ? -19.841 -5.621 18.400 1.00 75.06 92 THR A C 1
ATOM 688 O O . THR A 1 92 ? -20.701 -4.763 18.221 1.00 75.06 92 THR A O 1
ATOM 691 N N . GLY A 1 93 ? -19.461 -6.463 17.434 1.00 72.69 93 GLY A N 1
ATOM 692 C CA . GLY A 1 93 ? -19.914 -6.386 16.044 1.00 72.69 93 GLY A CA 1
ATOM 693 C C . GLY A 1 93 ? -19.398 -5.153 15.297 1.00 72.69 93 GLY A C 1
ATOM 694 O O . GLY A 1 93 ? -19.785 -4.929 14.152 1.00 72.69 93 GLY A O 1
ATOM 695 N N . GLN A 1 94 ? -18.550 -4.337 15.931 1.00 70.12 94 GLN A N 1
ATOM 696 C CA . GLN A 1 94 ? -18.000 -3.138 15.315 1.00 70.12 94 GLN A CA 1
ATOM 697 C C . GLN A 1 94 ? -16.855 -3.500 14.377 1.00 70.12 94 GLN A C 1
ATOM 699 O O . GLN A 1 94 ? -16.029 -4.365 14.672 1.00 70.12 94 GLN A O 1
ATOM 704 N N . GLN A 1 95 ? -16.799 -2.800 13.250 1.00 67.12 95 GLN A N 1
ATOM 705 C CA . GLN A 1 95 ? -15.671 -2.859 12.336 1.00 67.12 95 GLN A CA 1
ATOM 706 C C . GLN A 1 95 ? -14.642 -1.801 12.736 1.00 67.12 95 GLN A C 1
ATOM 708 O O . GLN A 1 95 ? -14.997 -0.660 13.014 1.00 67.12 95 GLN A O 1
ATOM 713 N N . ALA A 1 96 ? -13.375 -2.194 12.754 1.00 65.38 96 ALA A N 1
ATOM 714 C CA . ALA A 1 96 ? -12.228 -1.330 12.988 1.00 65.38 96 ALA A CA 1
ATOM 715 C C . ALA A 1 96 ? -11.203 -1.547 11.872 1.00 65.38 96 ALA A C 1
ATOM 717 O O . ALA A 1 96 ? -11.074 -2.655 11.347 1.00 65.38 96 ALA A O 1
ATOM 718 N N . HIS A 1 97 ? -10.450 -0.515 11.501 1.00 63.62 97 HIS A N 1
ATOM 719 C CA . HIS A 1 97 ? -9.321 -0.695 10.586 1.00 63.62 97 HIS A CA 1
ATOM 720 C C . HIS A 1 97 ? -8.227 -1.548 11.236 1.00 63.62 97 HIS A C 1
ATOM 722 O O . HIS A 1 97 ? -7.966 -1.413 12.425 1.00 63.62 97 HIS A O 1
ATOM 728 N N . ASN A 1 98 ? -7.534 -2.388 10.458 1.00 65.50 98 ASN A N 1
ATOM 729 C CA . ASN A 1 98 ? -6.493 -3.275 11.009 1.00 65.50 98 ASN A CA 1
ATOM 730 C C . ASN A 1 98 ? -5.279 -2.560 11.623 1.00 65.50 98 ASN A C 1
ATOM 732 O O . ASN A 1 98 ? -4.530 -3.171 12.376 1.00 65.50 98 ASN A O 1
ATOM 736 N N . VAL A 1 99 ? -5.095 -1.277 11.318 1.00 69.06 99 VAL A N 1
ATOM 737 C CA . VAL A 1 99 ? -4.057 -0.415 11.908 1.00 69.06 99 VAL A CA 1
ATOM 738 C C . VAL A 1 99 ? -4.601 0.518 12.991 1.00 69.06 99 VAL A C 1
ATOM 740 O O . VAL A 1 99 ? -3.879 1.390 13.461 1.00 69.06 99 VAL A O 1
ATOM 743 N N . GLN A 1 100 ? -5.880 0.397 13.355 1.00 68.25 100 GLN A N 1
ATOM 744 C CA . GLN A 1 100 ? -6.455 1.204 14.423 1.00 68.25 100 GLN A CA 1
ATOM 745 C C . GLN A 1 100 ? -5.924 0.722 15.772 1.00 68.25 100 GLN A C 1
ATOM 747 O O . GLN A 1 100 ? -6.110 -0.438 16.136 1.00 68.25 100 GLN A O 1
ATOM 752 N N . ASP A 1 101 ? -5.313 1.639 16.515 1.00 70.62 101 ASP A N 1
ATOM 753 C CA . ASP A 1 101 ? -4.765 1.384 17.840 1.00 70.62 101 ASP A CA 1
ATOM 754 C C . ASP A 1 101 ? -5.357 2.396 18.839 1.00 70.62 101 ASP A C 1
ATOM 756 O O . ASP A 1 101 ? -5.090 3.594 18.717 1.00 70.62 101 ASP A O 1
ATOM 760 N N . PRO A 1 102 ? -6.217 1.961 19.779 1.00 67.81 102 PRO A N 1
ATOM 761 C CA . PRO A 1 102 ? -6.833 2.852 20.757 1.00 67.81 102 PRO A CA 1
ATOM 762 C C . PRO A 1 102 ? -5.871 3.291 21.871 1.00 67.81 102 PRO A C 1
ATOM 764 O O . PRO A 1 102 ? -6.174 4.267 22.559 1.00 67.81 102 PRO A O 1
ATOM 767 N N . ASP A 1 103 ? -4.740 2.602 22.061 1.00 72.75 103 ASP A N 1
ATOM 768 C CA . ASP A 1 103 ? -3.786 2.903 23.135 1.00 72.75 103 ASP A CA 1
ATOM 769 C C . ASP A 1 103 ? -2.894 4.106 22.786 1.00 72.75 103 ASP A C 1
ATOM 771 O O . ASP A 1 103 ? -2.336 4.756 23.676 1.00 72.75 103 ASP A O 1
ATOM 775 N N . TYR A 1 104 ? -2.800 4.456 21.498 1.00 73.38 104 TYR A N 1
ATOM 776 C CA . TYR A 1 104 ? -2.040 5.606 21.018 1.00 73.38 104 TYR A CA 1
ATOM 777 C C . TYR A 1 104 ? -2.973 6.719 20.516 1.00 73.38 104 TYR A C 1
ATOM 779 O O . TYR A 1 104 ? -3.671 6.547 19.514 1.00 73.38 104 TYR A O 1
ATOM 787 N N . PRO A 1 105 ? -2.993 7.893 21.179 1.00 72.06 105 PRO A N 1
ATOM 788 C CA . PRO A 1 105 ? -3.907 8.966 20.819 1.00 72.06 105 PRO A CA 1
ATOM 789 C C . PRO A 1 105 ? -3.511 9.622 19.494 1.00 72.06 105 PRO A C 1
ATOM 791 O O . PRO A 1 105 ? -2.332 9.823 19.195 1.00 72.06 105 PRO A O 1
ATOM 794 N N . LEU A 1 106 ? -4.518 10.048 18.733 1.00 77.56 106 LEU A N 1
ATOM 795 C CA . LEU A 1 106 ? -4.314 10.887 17.560 1.00 77.56 106 LEU A CA 1
ATOM 796 C C . LEU A 1 106 ? -3.919 12.308 17.988 1.00 77.56 106 LEU A C 1
ATOM 798 O O . LEU A 1 106 ? -4.615 12.943 18.780 1.00 77.56 106 LEU A O 1
ATOM 802 N N . ILE A 1 107 ? -2.818 12.823 17.436 1.00 83.62 107 ILE A N 1
ATOM 803 C CA . ILE A 1 107 ? -2.292 14.157 17.750 1.00 83.62 107 ILE A CA 1
ATOM 804 C C . ILE A 1 107 ? -2.340 15.034 16.497 1.00 83.62 107 ILE A C 1
ATOM 806 O O . ILE A 1 107 ? -1.751 14.694 15.472 1.00 83.62 107 ILE A O 1
ATOM 810 N N . PHE A 1 108 ? -2.980 16.200 16.607 1.00 82.94 108 PHE A N 1
ATOM 811 C CA . PHE A 1 108 ? -2.888 17.278 15.621 1.00 82.94 108 PHE A CA 1
ATOM 812 C C . PHE A 1 108 ? -2.021 18.410 16.174 1.00 82.94 108 PHE A C 1
ATOM 814 O O . PHE A 1 108 ? -2.265 18.903 17.275 1.00 82.94 108 PHE A O 1
ATOM 821 N N . ALA A 1 109 ? -1.019 18.835 15.407 1.00 84.56 109 ALA A N 1
ATOM 822 C CA . ALA A 1 109 ? -0.118 19.921 15.777 1.00 84.56 109 ALA A CA 1
ATOM 823 C C . ALA A 1 109 ? 0.194 20.799 14.559 1.00 84.56 109 ALA A C 1
ATOM 825 O O . ALA A 1 109 ? 0.449 20.293 13.468 1.00 84.56 109 ALA A O 1
ATOM 826 N N . GLY A 1 110 ? 0.175 22.120 14.749 1.00 84.00 110 GLY A N 1
ATOM 827 C CA . GLY A 1 110 ? 0.430 23.091 13.687 1.00 84.00 110 GLY A CA 1
ATOM 828 C C . GLY A 1 110 ? 0.064 24.525 14.091 1.00 84.00 110 GLY A C 1
ATOM 829 O O . GLY A 1 110 ? -0.519 24.734 15.158 1.00 84.00 110 GLY A O 1
ATOM 830 N N . PRO A 1 111 ? 0.402 25.531 13.264 1.00 79.62 111 PRO A N 1
ATOM 831 C CA . PRO A 1 111 ? 0.094 26.935 13.543 1.00 79.62 111 PRO A CA 1
ATOM 832 C C . PRO A 1 111 ? -1.400 27.173 13.838 1.00 79.62 111 PRO A C 1
ATOM 834 O O . PRO A 1 111 ? -2.269 26.776 13.076 1.00 79.62 111 PRO A O 1
ATOM 837 N N . GLY A 1 112 ? -1.746 27.820 14.949 1.00 81.44 112 GLY A N 1
ATOM 838 C CA . GLY A 1 112 ? -3.154 28.106 15.273 1.00 81.44 112 GLY A CA 1
ATOM 839 C C . GLY A 1 112 ? -3.990 26.912 15.764 1.00 81.44 112 GLY A C 1
ATOM 840 O O . GLY A 1 112 ? -5.140 27.117 16.143 1.00 81.44 112 GLY A O 1
ATOM 841 N N . ILE A 1 113 ? -3.428 25.699 15.848 1.00 85.75 113 ILE A N 1
ATOM 842 C CA . ILE A 1 113 ? -4.057 24.581 16.566 1.00 85.75 113 ILE A CA 1
ATOM 843 C C . ILE A 1 113 ? -3.780 24.770 18.061 1.00 85.75 113 ILE A C 1
ATOM 845 O O . ILE A 1 113 ? -2.628 24.772 18.498 1.00 85.75 113 ILE A O 1
ATOM 849 N N . ARG A 1 114 ? -4.837 24.971 18.854 1.00 82.88 114 ARG A N 1
ATOM 850 C CA . ARG A 1 114 ? -4.723 25.156 20.309 1.00 82.88 114 ARG A CA 1
ATOM 851 C C . ARG A 1 114 ? -4.570 23.809 21.008 1.00 82.88 114 ARG A C 1
ATOM 853 O O . ARG A 1 114 ? -5.268 22.855 20.678 1.00 82.88 114 ARG A O 1
ATOM 860 N N . THR A 1 115 ? -3.708 23.755 22.018 1.00 83.25 115 THR A N 1
ATOM 861 C CA . THR A 1 115 ? -3.555 22.578 22.876 1.00 83.25 115 THR A CA 1
ATOM 862 C C . THR A 1 115 ? -4.848 22.299 23.634 1.00 83.25 115 THR A C 1
ATOM 864 O O . THR A 1 115 ? -5.290 23.101 24.457 1.00 83.25 115 THR A O 1
ATOM 867 N N . LYS A 1 116 ? -5.452 21.140 23.372 1.00 83.50 116 LYS A N 1
ATOM 868 C CA . LYS A 1 116 ? -6.547 20.596 24.173 1.00 83.50 116 LYS A CA 1
ATOM 869 C C . LYS A 1 116 ? -6.603 19.080 24.064 1.00 83.50 116 LYS A C 1
ATOM 871 O O . LYS A 1 116 ? -6.172 18.508 23.067 1.00 83.50 116 LYS A O 1
ATOM 876 N N . THR A 1 117 ? -7.181 18.461 25.083 1.00 82.50 117 THR A N 1
ATOM 877 C CA . THR A 1 117 ? -7.518 17.038 25.087 1.00 82.50 117 THR A CA 1
ATOM 878 C C . THR A 1 117 ? -9.019 16.915 24.887 1.00 82.50 117 THR A C 1
ATOM 880 O O . THR A 1 117 ? -9.789 17.499 25.650 1.00 82.50 117 THR A O 1
ATOM 883 N N . ALA A 1 118 ? -9.435 16.173 23.867 1.00 81.56 118 ALA A N 1
ATOM 884 C CA . ALA A 1 118 ? -10.833 15.847 23.631 1.00 81.56 118 ALA A CA 1
ATOM 885 C C . ALA A 1 118 ? -11.066 14.365 23.929 1.00 81.56 118 ALA A C 1
ATOM 887 O O . ALA A 1 118 ? -10.276 13.516 23.525 1.00 81.56 118 ALA A O 1
ATOM 888 N N . VAL A 1 119 ? -12.152 14.063 24.640 1.00 76.00 119 VAL A N 1
ATOM 889 C CA . VAL A 1 119 ? -12.587 12.688 24.900 1.00 76.00 119 VAL A CA 1
ATOM 890 C C . VAL A 1 119 ? -13.729 12.399 23.934 1.00 76.00 119 VAL A C 1
ATOM 892 O O . VAL A 1 119 ? -14.891 12.669 24.226 1.00 76.00 119 VAL A O 1
ATOM 895 N N . GLY A 1 120 ? -13.374 11.923 22.744 1.00 75.31 120 GLY A N 1
ATOM 896 C CA . GLY A 1 120 ? -14.304 11.567 21.677 1.00 75.31 120 GLY A CA 1
ATOM 897 C C . GLY A 1 120 ? -13.811 10.328 20.939 1.00 75.31 120 GLY A C 1
ATOM 898 O O . GLY A 1 120 ? -12.611 10.057 20.907 1.00 75.31 120 GLY A O 1
ATOM 899 N N . ARG A 1 121 ? -14.737 9.550 20.367 1.00 77.62 121 ARG A N 1
ATOM 900 C CA . ARG A 1 121 ? -14.372 8.422 19.505 1.00 77.62 121 ARG A CA 1
ATOM 901 C C . ARG A 1 121 ? -13.836 8.986 18.193 1.00 77.62 121 ARG A C 1
ATOM 903 O O . ARG A 1 121 ? -14.550 9.721 17.522 1.00 77.62 121 ARG A O 1
ATOM 910 N N . VAL A 1 122 ? -12.606 8.625 17.854 1.00 74.44 122 VAL A N 1
ATOM 911 C CA . VAL A 1 122 ? -11.949 9.009 16.604 1.00 74.44 122 VAL A CA 1
ATOM 912 C C . VAL A 1 122 ? -11.489 7.742 15.900 1.00 74.44 122 VAL A C 1
ATOM 914 O O . VAL A 1 122 ? -10.913 6.852 16.529 1.00 74.44 122 VAL A O 1
ATOM 917 N N . GLU A 1 123 ? -11.756 7.645 14.604 1.00 75.12 123 GLU A N 1
ATOM 918 C CA . GLU A 1 123 ? -11.247 6.572 13.759 1.00 75.12 123 GLU A CA 1
ATOM 919 C C . GLU A 1 123 ? -10.094 7.066 12.880 1.00 75.12 123 GLU A C 1
ATOM 921 O O . GLU A 1 123 ? -9.945 8.253 12.598 1.00 75.12 123 GLU A O 1
ATOM 926 N N . THR A 1 124 ? -9.267 6.146 12.386 1.00 68.88 124 THR A N 1
ATOM 927 C CA . THR A 1 124 ? -8.154 6.485 11.482 1.00 68.88 124 THR A CA 1
ATOM 928 C C . THR A 1 124 ? -8.627 7.138 10.177 1.00 68.88 124 THR A C 1
ATOM 930 O O . THR A 1 124 ? -7.901 7.939 9.587 1.00 68.88 124 THR A O 1
ATOM 933 N N . VAL A 1 125 ? -9.858 6.856 9.739 1.00 71.06 125 VAL A N 1
ATOM 934 C CA . VAL A 1 125 ? -10.47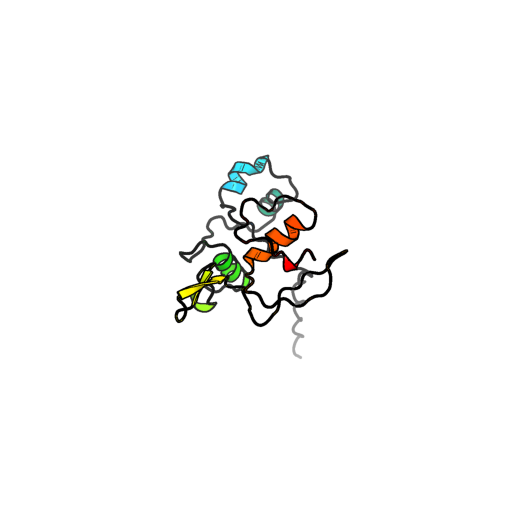8 7.502 8.569 1.00 71.06 125 VAL A CA 1
ATOM 935 C C . VAL A 1 125 ? -10.799 8.979 8.793 1.00 71.06 125 VAL A C 1
ATOM 937 O O . VAL A 1 125 ? -10.880 9.733 7.821 1.00 71.06 125 VAL A O 1
ATOM 940 N N . ASP A 1 126 ? -10.919 9.410 10.050 1.00 79.31 126 ASP A N 1
ATOM 941 C CA . ASP A 1 126 ? -11.207 10.793 10.431 1.00 79.31 126 ASP A CA 1
ATOM 942 C C . ASP A 1 126 ? -9.957 11.680 10.406 1.00 79.31 126 ASP A C 1
ATOM 944 O O . ASP A 1 126 ? -10.045 12.850 10.739 1.00 79.31 126 ASP A O 1
ATOM 948 N N . ILE A 1 127 ? -8.780 11.184 10.003 1.00 82.94 127 ILE A N 1
ATOM 949 C CA . ILE A 1 127 ? -7.544 11.992 9.943 1.00 82.94 127 ILE A CA 1
ATOM 950 C C . ILE A 1 127 ? -7.526 12.916 8.717 1.00 82.94 127 ILE A C 1
ATOM 952 O O . ILE A 1 127 ? -7.116 14.078 8.796 1.00 82.94 127 ILE A O 1
ATOM 956 N N . ALA A 1 128 ? -7.958 12.407 7.560 1.00 81.25 128 ALA A N 1
ATOM 957 C CA . ALA A 1 128 ? -7.891 13.145 6.299 1.00 81.25 128 ALA A CA 1
ATOM 958 C C . ALA A 1 128 ? -8.828 14.373 6.249 1.00 81.25 128 ALA A C 1
ATOM 960 O O . ALA A 1 128 ? -8.382 15.423 5.777 1.00 81.25 128 ALA A O 1
ATOM 961 N N . PRO A 1 129 ? -10.088 14.310 6.728 1.00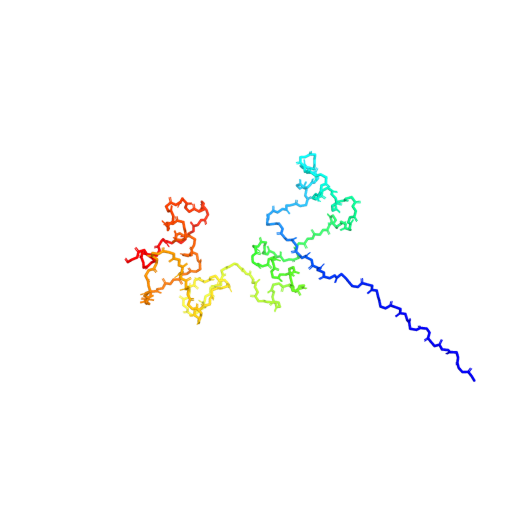 85.00 129 PRO A N 1
ATOM 962 C CA . PRO A 1 129 ? -10.985 15.463 6.688 1.00 85.00 129 PRO A CA 1
ATOM 963 C C . PRO A 1 129 ? -10.518 16.673 7.523 1.00 85.00 129 PRO A C 1
ATOM 965 O O . PRO A 1 129 ? -10.561 17.779 6.986 1.00 85.00 129 PRO A O 1
ATOM 968 N N . PRO A 1 130 ? -10.016 16.536 8.769 1.00 84.12 130 PRO A N 1
ATOM 969 C CA . PRO A 1 130 ? -9.427 17.645 9.510 1.00 84.12 130 PRO A CA 1
ATOM 970 C C . PRO A 1 130 ? -8.190 18.239 8.826 1.00 84.12 130 PRO A C 1
ATOM 972 O O . PRO A 1 130 ? -8.051 19.456 8.739 1.00 84.12 130 PRO A O 1
ATOM 975 N N . LEU A 1 131 ? -7.300 17.403 8.281 1.00 83.50 131 LEU A N 1
ATOM 976 C CA . LEU A 1 131 ? -6.127 17.895 7.548 1.00 83.50 131 LEU A CA 1
ATOM 977 C C . LEU A 1 131 ? -6.509 18.688 6.298 1.00 83.50 131 LEU A C 1
ATOM 979 O O . LEU A 1 131 ? -5.818 19.641 5.951 1.00 83.50 131 LEU A O 1
ATOM 983 N N . ALA A 1 132 ? -7.600 18.309 5.630 1.00 83.94 132 ALA A N 1
ATOM 984 C CA . ALA A 1 132 ? -8.120 19.032 4.478 1.00 83.94 132 ALA A CA 1
ATOM 985 C C . ALA A 1 132 ? -8.845 20.327 4.886 1.00 83.94 132 ALA A C 1
ATOM 987 O O . ALA A 1 132 ? -8.645 21.379 4.281 1.00 83.94 132 ALA A O 1
ATOM 988 N N . ALA A 1 133 ? -9.644 20.280 5.952 1.00 85.56 133 ALA A N 1
ATOM 989 C CA . ALA A 1 133 ? -10.371 21.440 6.452 1.00 85.56 133 ALA A CA 1
ATOM 990 C C . ALA A 1 133 ? -9.441 22.523 7.028 1.00 85.56 133 ALA A C 1
ATOM 992 O O . ALA A 1 133 ? -9.736 2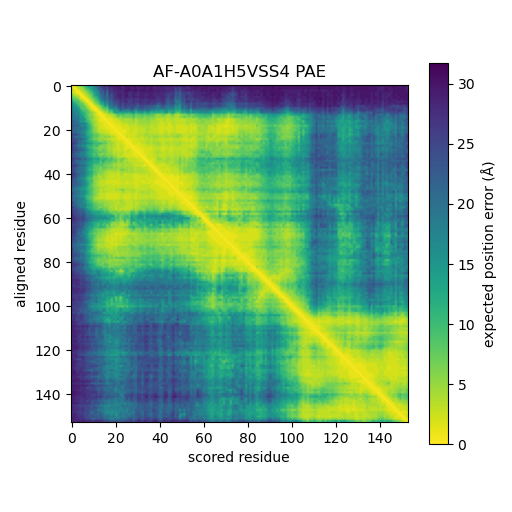3.704 6.865 1.00 85.56 133 ALA A O 1
ATOM 993 N N . TYR A 1 134 ? -8.301 22.149 7.622 1.00 84.62 134 TYR A N 1
ATOM 994 C CA . TYR A 1 134 ? -7.343 23.087 8.224 1.00 84.62 134 TYR A CA 1
ATOM 995 C C . TYR A 1 134 ? -6.856 24.197 7.265 1.00 84.62 134 TYR A C 1
ATOM 997 O O . TYR A 1 134 ? -6.990 25.371 7.607 1.00 84.62 134 TYR A O 1
ATOM 1005 N N . PRO A 1 135 ? -6.357 23.895 6.051 1.00 86.00 135 PRO A N 1
ATOM 1006 C CA . PRO A 1 135 ? -6.033 24.901 5.039 1.00 86.00 135 PRO A CA 1
ATOM 1007 C C . PRO A 1 135 ? -7.215 25.238 4.106 1.00 86.00 135 PRO A C 1
ATOM 1009 O O . PRO A 1 135 ? -7.018 25.942 3.117 1.00 86.00 135 PRO A O 1
ATOM 1012 N N . GLY A 1 136 ? -8.422 24.717 4.359 1.00 84.25 136 GLY A N 1
ATOM 1013 C CA . GLY A 1 136 ? -9.597 24.928 3.505 1.00 84.25 136 GLY A CA 1
ATOM 1014 C C . GLY A 1 136 ? -9.544 24.215 2.146 1.00 84.25 136 GLY A C 1
ATOM 1015 O O . GLY A 1 136 ? -10.163 24.675 1.186 1.00 84.25 136 GLY A O 1
ATOM 1016 N N . ILE A 1 137 ? -8.809 23.104 2.033 1.00 85.62 137 ILE A N 1
ATOM 1017 C CA . ILE A 1 137 ? -8.752 22.295 0.808 1.00 85.62 137 ILE A CA 1
ATOM 1018 C C . ILE A 1 137 ? -9.844 21.222 0.808 1.00 85.62 137 ILE A C 1
ATOM 1020 O O . ILE A 1 137 ? -10.306 20.752 1.847 1.00 85.62 137 ILE A O 1
ATOM 1024 N N . LYS A 1 138 ? -10.259 20.796 -0.386 1.00 79.56 138 LYS A N 1
ATOM 1025 C CA . LYS A 1 138 ? -11.228 19.706 -0.523 1.00 79.56 138 LYS A CA 1
ATOM 1026 C C . LYS A 1 138 ? -10.581 18.384 -0.073 1.00 79.56 138 LYS A C 1
ATOM 1028 O O . LYS A 1 138 ? -9.484 18.082 -0.548 1.00 79.56 138 LYS A O 1
ATOM 1033 N N . PRO A 1 139 ? -11.238 17.576 0.780 1.00 74.62 139 PRO A N 1
ATOM 1034 C CA . PRO A 1 139 ? -10.721 16.260 1.133 1.00 74.62 139 PRO A CA 1
ATOM 1035 C C . PRO A 1 139 ? -10.625 15.355 -0.108 1.00 74.62 139 PRO A C 1
ATOM 1037 O O . PRO A 1 139 ? -11.357 15.565 -1.086 1.00 74.62 139 PRO A O 1
ATOM 1040 N N . PRO A 1 140 ? -9.745 14.335 -0.091 1.00 72.62 140 PRO A N 1
ATOM 1041 C CA . PRO A 1 140 ? -9.690 13.333 -1.149 1.00 72.62 140 PRO A CA 1
ATOM 1042 C C . PRO A 1 140 ? -11.081 12.748 -1.408 1.00 72.62 140 PRO A C 1
ATOM 1044 O O . PRO A 1 140 ? -11.814 12.463 -0.468 1.00 72.62 140 PRO A O 1
ATOM 1047 N N . GLY A 1 141 ? -11.444 12.517 -2.673 1.00 59.75 141 GLY A N 1
ATOM 1048 C CA . GLY A 1 141 ? -12.781 12.011 -3.031 1.00 59.75 141 GLY A CA 1
ATOM 1049 C C . GLY A 1 141 ? -13.122 10.621 -2.473 1.00 59.75 141 GLY A C 1
ATOM 1050 O O . GLY A 1 141 ? -14.269 10.203 -2.555 1.00 59.75 141 GLY A O 1
ATOM 1051 N N . VAL A 1 142 ? -12.133 9.920 -1.914 1.00 62.53 142 VAL A N 1
ATOM 1052 C CA . VAL A 1 142 ? -12.259 8.608 -1.260 1.00 62.53 142 VAL A CA 1
ATOM 1053 C C . VAL A 1 142 ? -12.250 8.696 0.272 1.00 62.53 142 VAL A C 1
ATOM 1055 O O . VAL A 1 142 ? -12.247 7.664 0.934 1.00 62.53 142 VAL A O 1
ATOM 1058 N N . ALA A 1 143 ? -12.194 9.901 0.849 1.00 62.31 143 ALA A N 1
ATOM 1059 C CA . ALA A 1 143 ? -12.252 10.080 2.295 1.00 62.31 143 ALA A CA 1
ATOM 1060 C C . ALA A 1 143 ? -13.655 9.721 2.813 1.00 62.31 143 ALA A C 1
ATOM 1062 O O . ALA A 1 143 ? -14.653 10.210 2.285 1.00 62.31 143 ALA A O 1
ATOM 1063 N N . VAL A 1 144 ? -13.711 8.864 3.835 1.00 71.94 144 VAL A N 1
ATOM 1064 C CA . VAL A 1 144 ? -14.964 8.345 4.417 1.00 71.94 144 VAL A CA 1
ATOM 1065 C C . VAL A 1 144 ? -15.283 8.993 5.772 1.00 71.94 144 VAL A C 1
ATOM 1067 O O . VAL A 1 144 ? -16.450 9.076 6.141 1.00 71.94 144 VAL A O 1
ATOM 1070 N N . GLY A 1 145 ? -14.264 9.466 6.499 1.00 78.06 145 GLY A N 1
ATOM 1071 C CA . GLY A 1 145 ? -14.422 10.059 7.829 1.00 78.06 145 GLY A CA 1
ATOM 1072 C C . GLY A 1 145 ? -15.026 11.465 7.832 1.00 78.06 145 GLY A C 1
ATOM 1073 O O . GLY A 1 145 ? -15.292 12.066 6.785 1.00 78.06 145 GLY A O 1
ATOM 1074 N N . VAL A 1 146 ? -15.178 12.025 9.032 1.00 84.00 146 VAL A N 1
ATOM 1075 C CA . VAL A 1 146 ? -15.721 13.375 9.256 1.00 84.00 146 VAL A CA 1
ATOM 1076 C C . VAL A 1 146 ? -14.651 14.358 9.748 1.00 84.00 146 VAL A C 1
ATOM 1078 O O . VAL A 1 146 ? -13.665 13.949 10.361 1.00 84.00 146 VAL A O 1
ATOM 1081 N N . PRO A 1 147 ? -14.794 15.675 9.491 1.00 84.44 147 PRO A N 1
ATOM 1082 C CA . PRO A 1 147 ? -13.964 16.674 10.154 1.00 84.44 147 PRO A CA 1
ATOM 1083 C C . PRO A 1 147 ? -14.160 16.597 11.666 1.00 84.44 147 PRO A C 1
ATOM 1085 O O . PRO A 1 147 ? -15.288 16.471 12.131 1.00 84.44 147 PRO A O 1
ATOM 1088 N N . LEU A 1 148 ? -13.066 16.725 12.409 1.00 87.38 148 LEU A N 1
ATOM 1089 C CA . LEU A 1 148 ? -13.026 16.748 13.867 1.00 87.38 148 LEU A CA 1
ATOM 1090 C C . LEU A 1 148 ? -13.042 18.221 14.296 1.00 87.38 148 LEU A C 1
ATOM 1092 O O . LEU A 1 148 ? -12.004 18.885 14.179 1.00 87.38 148 LEU A O 1
ATOM 1096 N N . PRO A 1 149 ? -14.190 18.783 14.726 1.00 83.88 149 PR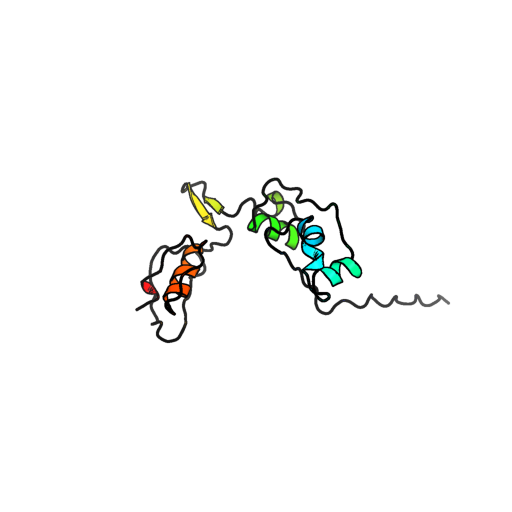O A N 1
ATOM 1097 C CA . PRO A 1 149 ? -14.296 20.199 15.084 1.00 83.88 149 PRO A CA 1
ATOM 1098 C C . PRO A 1 149 ? -13.324 20.583 16.198 1.00 83.88 149 PRO A C 1
ATOM 1100 O O . PRO A 1 149 ? -12.864 21.720 16.283 1.00 83.88 149 PRO A O 1
ATOM 1103 N N . GLU A 1 150 ? -12.951 19.612 17.028 1.00 85.38 150 GLU A N 1
ATOM 1104 C CA . GLU A 1 150 ? -11.966 19.762 18.077 1.00 85.38 150 GLU A CA 1
ATOM 1105 C C . GLU A 1 150 ? -10.603 20.194 17.517 1.00 85.38 150 GLU A C 1
ATOM 1107 O O . GLU A 1 150 ? -9.856 20.877 18.199 1.00 85.38 150 GLU A O 1
ATOM 1112 N N . VAL A 1 151 ? -10.263 19.931 16.262 1.00 83.19 151 VAL A N 1
ATOM 1113 C CA . VAL A 1 151 ? -8.987 20.405 15.702 1.00 83.19 151 VAL A CA 1
ATOM 1114 C C . VAL A 1 151 ? -8.974 21.931 15.483 1.00 83.19 151 VAL A C 1
ATOM 1116 O O . VAL A 1 151 ? -7.909 22.546 15.526 1.00 83.19 151 VAL A O 1
ATOM 1119 N N . PHE A 1 152 ? -10.137 22.575 15.318 1.00 81.50 152 PHE A N 1
ATOM 1120 C CA . PHE A 1 152 ? -10.256 23.943 14.776 1.00 81.50 152 PHE A CA 1
ATOM 1121 C C . PHE A 1 152 ? -10.507 25.059 15.792 1.00 81.50 152 PHE A C 1
ATOM 1123 O O . PHE A 1 152 ? -10.809 26.188 15.406 1.00 81.50 152 PHE A O 1
ATOM 1130 N N . GLY A 1 153 ? -10.305 24.780 17.080 1.00 65.88 153 GLY A N 1
ATOM 1131 C CA . GLY A 1 153 ? -10.521 25.749 18.157 1.00 65.88 153 GLY A CA 1
ATOM 1132 C C . GLY A 1 153 ? -11.712 25.398 19.011 1.00 65.88 153 GLY A C 1
ATOM 1133 O O . GLY A 1 153 ? -12.852 25.431 18.527 1.00 65.88 153 GLY A O 1
#

Secondary structure (DSSP, 8-state):
-PPP---PPPP---S-------TT--HHHHHHHGGGS-TTTHHHHHHHS---SS----SS---HHHHHHHHHH---HHHH---SSEEEPTTT--EEETT--TTS-----STTPPP--------GGGGHHHHHHTTTPPPPTT--S---GGGG-

Radius of gyration: 23.26 Å; Cα contacts (8 Å, |Δi|>4): 117; chains: 1; bounding box: 71×56×50 Å

Mean predicted aligned error: 13.19 Å

Foldseek 3Di:
DDDDDPDDDDPDDDPDDDDDDDPPDDLVVCVVCVVVDDCVPVVVCVVPHDDDSPDDDPDPDSAPQQVVCCVVVVDHCVVVVPNHQWDQDPVPRDIAGPPDDPVDDDDDDDPQFDDDDDDDDDHPLQPQAQVCPVVVHDGDPPRDHDHDVNRRD

pLDDT: mean 78.31, std 9.6, range [44.97, 93.19]

Sequence (153 aa):
MGAPVLAQSLPHHPRLDPEITADRLRGDMIARYGERLGEGGFARLMKTGAVFVNADHRHANNETFVGHATLSTGADPAPHGMVANLRCDAKTGQQAHNVQDPDYPLIFAGPGIRTKTAVGRVETVDIAPPLAAYPGIKPPGVAVGVPLPEVFG

InterPro domains:
  IPR002591 Type I phosphodiesterase/nucleotide pyrophosphatase/phosphate transferase [PF01663] (21-104)
  IPR017850 Alkaline-phosphatase-like, core domain superfamily [G3DSA:3.40.720.10] (7-103)
  IPR017850 Alkaline-phosphatase-like, core domain superfamily [G3DSA:3.40.720.10] (104-153)
  IPR017850 Alkaline-phosphatase-like, core domain superfamily [SSF53649] (20-98)
  IPR017850 Alkaline-phosphatase-like, core domain superfamily [SSF53649] (102-149)

=== Feature glossary ===
Key to the feature types in this record:

— What the protein is —

Primary structure: the covalent order of the twenty standard amino acids along the backbone. Two proteins with the same sequence will (almost always) fold to the same structure; two with 30% identity often share a fold but not the details.

Database cross-references. InterPro integrates a dozen domain/family signature databases into unified entries with residue-range hits. GO terms attach function/process/location labels with evidence codes. CATH codes position the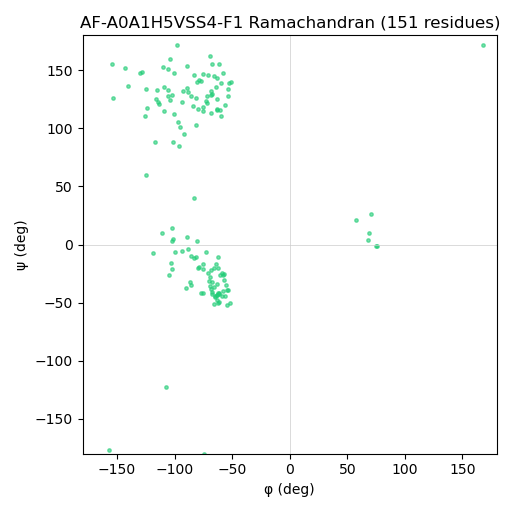 fold in a four-level structural taxonomy. Organism is the NCBI-taxonomy species name.

— Where its atoms are —

The mmCIF block holds the 3D Cartesian coordinates of each backbone atom (N, Cα, C, O) in ångströms. mmCIF is the PDB's canonical archive format — a tagged-loop text representation of the atomic model.

Six rendered views show the 3D structure from the faces of a cube — i.e. along ±x, ±y, ±z. Rendering representation is drawn randomly per protein from cartoon (secondary-structure ribbons), sticks (backbone bonds), or molecular surface; coloring is either N→C rainbow (blue at the N-terminus through red at the C-terminus) or one color per chain.

— Local backbone conformation —

DSSP 8-state secondary structure assigns each residue one of H (α-helix), G (3₁₀-helix), I (π-helix), E (extended β-strand), B (isolated β-bridge), T (hydrogen-bonded turn), S (bend), or '-' (coil). The assignment is computed from backbone hydrogen-bond geometry via the Kabsch–Sander algorithm.

P-SEA three-state annotation labels each residue as helix, strand, or coil based purely on the geometry of the Cα trace. It serves as a fallback when the full backbone (and thus DSSP) is unavailable.

The φ/ψ torsion pair specifies the backbone conformation at each residue. φ rotates about the N–Cα bond, ψ about the Cα–C bond. Steric clashes forbid most of the (φ, ψ) plane — the allowed regions (α-helix basin, β-sheet basin, left-handed helix) are the Ramachandran-allowed regions.

— Global shape and packing —

The geometric summary reports three shape descriptors. Rg (radius of gyration) measures how spread out the Cα atoms are about their centre of mass; compact globular proteins have small Rg, elongated or unfolded ones large. Cα contacts (<8 Å, |i−j|>4) count long-range residue pairs in spatial proximity — high for tightly packed folds, near zero for rods or random coil. The bounding-box extents give the protein's footprint along x, y, z in Å.

Accessible surface area quantifies burial. A residue with SASA near zero is packed into the hydrophobic core; one with SASA >100 Å² sits on the surface. Computed here via the Shrake–Rupley numerical algorithm with a 1.4 Å probe.

Plot images: a contact map (which residues are close in 3D, as an N×N binary image), a Ramachandran scatter (backbone torsion angles, revealing secondary-structure composition at a glance), and — for AlphaFold structures — a PAE heatmap (pairwise prediction confidence).

— Structural neighborhood —

The Foldseek 3Di string encodes local tertiary geometry as a 20-letter alphabet — one character per residue — derived from the relative positions of nearby Cα atoms. Unlike the amino-acid sequence, 3Di is a direct function of the 3D structure, so two proteins with the same fold have similar 3Di strings even at low sequence identity.

Nearest PDB neighbors are the top structural matches found by Foldseek when searching this structure against the entire Protein Data Bank. Each hit reports a TM-score (0 to 1; >0.5 almost always implies the same fold) and an E-value. These are *structural* homologs — they may share no detectable sequence similarity.

— Confidence and disorder —

For AlphaFold models, the B-factor field carries pLDDT — the model's own estimate of local accuracy on a 0–100 scale. Regions with pLDDT<50 should be treated as essentially unmodeled; they often correspond to intrinsically disordered segments.

B-factor (Debye–Waller factor) reflects atomic displacement in the crystal lattice. It is an experimental observable (units Å²), not a prediction; low values mean the atom is pinned down, high values mean it moves or is heterogeneous across the crystal.

Predicted aligned error is AlphaFold's pairwise confidence. Unlike pLDDT (per-residue), PAE is per-residue-pair and captures whether two parts of the structure are correctly placed relative to each other. Units are ångströms of expected positional error.